Protein AF-A0A2M7CHY3-F1 (afdb_monomer_lite)

Organism: NCBI:txid1974509

Structure (mmCIF, N/CA/C/O backbone):
data_AF-A0A2M7CHY3-F1
#
_entry.id   AF-A0A2M7CHY3-F1
#
loop_
_atom_site.group_PDB
_atom_site.id
_atom_site.type_symbol
_atom_site.label_atom_id
_atom_site.label_alt_id
_atom_site.label_comp_id
_atom_site.label_asym_id
_atom_site.label_entity_id
_atom_site.label_seq_id
_atom_site.pdbx_PDB_ins_code
_atom_site.Cartn_x
_atom_site.Cartn_y
_atom_site.Cartn_z
_atom_site.occupancy
_atom_site.B_iso_or_equiv
_atom_site.auth_seq_id
_atom_site.auth_comp_id
_atom_site.auth_asym_id
_atom_site.auth_atom_id
_atom_site.pdbx_PDB_model_num
ATOM 1 N N . MET A 1 1 ? 6.659 -4.309 -19.072 1.00 87.12 1 MET A N 1
ATOM 2 C CA . MET A 1 1 ? 7.490 -4.327 -17.844 1.00 87.12 1 MET A CA 1
ATOM 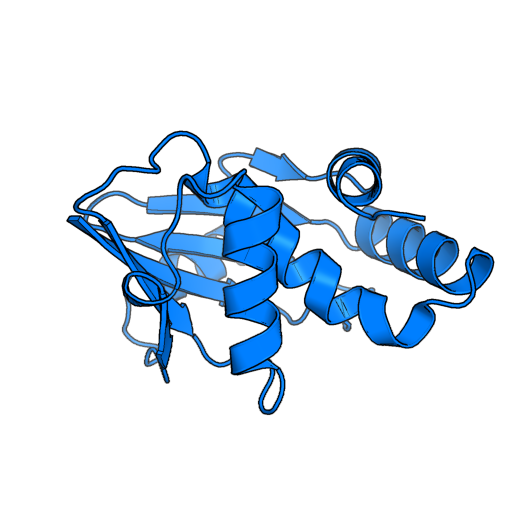3 C C . MET A 1 1 ? 6.763 -5.119 -16.776 1.00 87.12 1 MET A C 1
ATOM 5 O O . MET A 1 1 ? 5.662 -4.730 -16.424 1.00 87.12 1 MET A O 1
ATOM 9 N N . ARG A 1 2 ? 7.349 -6.198 -16.253 1.00 90.31 2 ARG A N 1
ATOM 10 C CA . ARG A 1 2 ? 6.744 -6.977 -15.163 1.00 90.31 2 ARG A CA 1
ATOM 11 C C . ARG A 1 2 ? 7.318 -6.539 -13.820 1.00 90.31 2 ARG A C 1
ATOM 13 O O . ARG A 1 2 ? 8.538 -6.474 -13.693 1.00 90.31 2 ARG A O 1
ATOM 20 N N . ILE A 1 3 ? 6.460 -6.263 -12.842 1.00 91.88 3 ILE A N 1
ATOM 21 C CA . ILE A 1 3 ? 6.867 -6.007 -11.458 1.00 91.88 3 ILE A CA 1
ATOM 22 C C . ILE A 1 3 ? 6.191 -6.994 -10.511 1.00 91.88 3 ILE A C 1
ATOM 24 O O . ILE A 1 3 ? 5.037 -7.369 -10.710 1.00 91.88 3 ILE A O 1
ATOM 28 N N . GLU A 1 4 ? 6.908 -7.383 -9.466 1.00 93.69 4 GLU A N 1
ATOM 29 C CA . GLU A 1 4 ? 6.385 -8.194 -8.366 1.00 93.69 4 GLU A CA 1
ATOM 30 C C . GLU A 1 4 ? 6.378 -7.350 -7.101 1.00 93.69 4 GLU A C 1
ATOM 32 O O . GLU A 1 4 ? 7.386 -6.710 -6.819 1.00 93.69 4 GLU A O 1
ATOM 37 N N . ILE A 1 5 ? 5.271 -7.336 -6.362 1.00 93.31 5 ILE A N 1
ATOM 38 C CA . ILE A 1 5 ? 5.067 -6.553 -5.144 1.00 93.31 5 ILE A CA 1
ATOM 39 C C . ILE A 1 5 ? 4.828 -7.497 -3.975 1.00 93.31 5 ILE A C 1
ATOM 41 O O . ILE A 1 5 ? 3.935 -8.339 -4.031 1.00 93.31 5 ILE A O 1
ATOM 45 N N . ASP A 1 6 ? 5.586 -7.302 -2.902 1.00 92.50 6 ASP A N 1
ATOM 46 C CA . ASP A 1 6 ? 5.469 -8.077 -1.670 1.00 92.50 6 ASP A CA 1
ATOM 47 C C . ASP A 1 6 ? 5.480 -7.151 -0.441 1.00 92.50 6 ASP A C 1
ATOM 49 O O . ASP A 1 6 ? 5.928 -5.997 -0.496 1.00 92.50 6 ASP A O 1
ATOM 53 N N . GLN A 1 7 ? 4.972 -7.659 0.676 1.00 92.19 7 GLN A N 1
ATOM 54 C CA . GLN A 1 7 ? 4.852 -6.981 1.953 1.00 92.19 7 GLN A CA 1
ATOM 55 C C . GLN A 1 7 ? 5.639 -7.733 3.034 1.00 92.19 7 GLN A C 1
ATOM 57 O O . GLN A 1 7 ? 5.694 -8.954 3.097 1.00 92.19 7 GLN A O 1
ATOM 62 N N . SER A 1 8 ? 6.224 -6.978 3.960 1.00 89.62 8 SER A N 1
ATOM 63 C CA . SER A 1 8 ? 6.768 -7.518 5.203 1.00 89.62 8 SER A CA 1
ATOM 64 C C . SER A 1 8 ? 6.072 -6.889 6.405 1.00 89.62 8 SER A C 1
ATOM 66 O O . SER A 1 8 ? 5.976 -5.664 6.502 1.00 89.62 8 SER A O 1
ATOM 68 N N . ASN A 1 9 ? 5.618 -7.746 7.328 1.00 91.12 9 ASN A N 1
ATOM 69 C CA . ASN A 1 9 ? 4.670 -7.472 8.415 1.00 91.12 9 ASN A CA 1
ATOM 70 C C . ASN A 1 9 ? 3.320 -6.911 7.947 1.00 91.12 9 ASN A C 1
ATOM 72 O O . ASN A 1 9 ? 3.233 -5.814 7.401 1.00 91.12 9 ASN A O 1
ATOM 76 N N . LYS A 1 10 ? 2.235 -7.591 8.319 1.00 94.94 10 LYS A N 1
ATOM 77 C CA . LYS A 1 10 ? 0.878 -7.135 8.007 1.00 94.94 10 LYS A CA 1
ATOM 78 C C . LYS A 1 10 ? 0.525 -5.782 8.634 1.00 94.94 10 LYS A C 1
ATOM 80 O O . LYS A 1 10 ? 1.016 -5.420 9.712 1.00 94.94 10 LYS A O 1
ATOM 85 N N . ILE A 1 11 ? -0.351 -5.034 7.970 1.00 96.00 11 ILE A N 1
ATOM 86 C CA . ILE A 1 11 ? -0.719 -3.667 8.364 1.00 96.00 11 ILE A CA 1
ATOM 87 C C . ILE A 1 11 ? -1.425 -3.659 9.724 1.00 96.00 11 ILE A C 1
ATOM 89 O O . ILE A 1 11 ? -1.074 -2.849 10.586 1.00 96.00 11 ILE A O 1
ATOM 93 N N . GLU A 1 12 ? -2.324 -4.609 9.982 1.00 95.56 12 GLU A N 1
ATOM 94 C CA . GLU A 1 12 ? -3.059 -4.754 11.243 1.00 95.56 12 GLU A CA 1
ATOM 95 C C . GLU A 1 12 ? -2.158 -4.987 12.463 1.00 95.56 12 GLU A C 1
ATOM 97 O O . GLU A 1 12 ? -2.561 -4.685 13.587 1.00 95.56 12 GLU A O 1
ATOM 102 N N . LYS A 1 13 ? -0.906 -5.430 12.266 1.00 95.44 13 LYS A N 1
ATOM 103 C CA . LYS A 1 13 ? 0.108 -5.488 13.330 1.00 95.44 13 LYS A CA 1
ATOM 104 C C . LYS A 1 13 ? 0.639 -4.084 13.624 1.00 95.44 13 LYS A C 1
ATOM 106 O O . LYS A 1 13 ? 1.781 -3.752 13.304 1.00 95.44 13 LYS A O 1
ATOM 111 N N . THR A 1 14 ? -0.192 -3.234 14.228 1.00 93.94 14 THR A N 1
ATOM 112 C CA . THR A 1 14 ? 0.092 -1.807 14.477 1.00 93.94 14 THR A CA 1
ATOM 113 C C . THR A 1 14 ? 1.244 -1.557 15.450 1.00 93.94 14 THR A C 1
ATOM 115 O O . THR A 1 14 ? 1.699 -0.422 15.557 1.00 93.94 14 THR A O 1
ATOM 118 N N . SER A 1 15 ? 1.759 -2.582 16.133 1.00 94.00 15 SER A N 1
ATOM 119 C CA . SER A 1 15 ? 2.964 -2.528 16.974 1.00 94.00 15 SER A CA 1
ATOM 120 C C . SER A 1 15 ? 4.278 -2.664 16.197 1.00 94.00 15 SER A C 1
ATOM 122 O O . SER A 1 15 ? 5.338 -2.368 16.740 1.00 94.00 15 SER A O 1
ATOM 124 N N . ARG A 1 16 ? 4.234 -3.085 14.927 1.00 91.88 16 ARG A N 1
ATOM 125 C CA . ARG A 1 16 ? 5.412 -3.253 14.063 1.00 91.88 16 ARG A CA 1
ATOM 126 C C . ARG A 1 16 ? 5.326 -2.325 12.861 1.00 91.88 16 ARG A C 1
ATOM 128 O O . ARG A 1 16 ? 4.229 -1.967 12.444 1.00 91.88 16 ARG A O 1
ATOM 135 N N . LEU A 1 17 ? 6.466 -1.940 12.295 1.00 93.00 17 LEU A N 1
ATOM 136 C CA . LEU A 1 17 ? 6.482 -1.294 10.981 1.00 93.00 17 LEU A CA 1
ATOM 137 C C . LEU A 1 17 ? 6.085 -2.301 9.895 1.00 93.00 17 LEU A C 1
ATOM 139 O O . LEU A 1 17 ? 6.299 -3.503 10.066 1.00 93.00 17 LEU A O 1
ATOM 143 N N . THR A 1 18 ? 5.536 -1.798 8.797 1.00 94.50 18 THR A N 1
ATOM 144 C CA . THR A 1 18 ? 5.245 -2.571 7.584 1.00 94.50 18 THR A CA 1
ATOM 145 C C . THR A 1 18 ? 6.084 -2.018 6.442 1.00 94.50 18 THR A C 1
ATOM 147 O O . THR A 1 18 ? 6.169 -0.800 6.291 1.00 94.50 18 THR A O 1
ATOM 150 N N . ALA A 1 19 ? 6.690 -2.899 5.651 1.00 92.19 19 ALA A N 1
ATOM 151 C CA . ALA A 1 19 ? 7.391 -2.544 4.422 1.00 92.19 19 ALA A CA 1
ATOM 152 C C . ALA A 1 19 ? 6.625 -3.101 3.219 1.00 92.19 19 ALA A C 1
ATOM 154 O O . ALA A 1 19 ? 6.142 -4.228 3.285 1.00 92.19 19 ALA A O 1
ATOM 155 N N . ILE A 1 20 ? 6.537 -2.336 2.134 1.00 92.69 20 ILE A N 1
ATOM 156 C CA . ILE A 1 20 ? 6.072 -2.820 0.828 1.00 92.69 20 ILE A CA 1
ATOM 157 C C . ILE A 1 20 ? 7.179 -2.542 -0.177 1.00 92.69 20 ILE A C 1
ATOM 159 O O . ILE A 1 20 ? 7.727 -1.439 -0.202 1.00 92.69 20 ILE A O 1
ATOM 163 N N . ALA A 1 21 ? 7.525 -3.530 -0.990 1.00 91.81 21 ALA A N 1
ATOM 164 C CA . ALA A 1 21 ? 8.562 -3.388 -1.999 1.00 91.81 21 ALA A CA 1
ATOM 165 C C . ALA A 1 21 ? 8.120 -3.988 -3.325 1.00 91.81 21 ALA A C 1
ATOM 167 O O . ALA A 1 21 ? 7.309 -4.912 -3.340 1.00 91.81 21 ALA A O 1
ATOM 168 N N . TYR A 1 22 ? 8.694 -3.485 -4.419 1.00 89.94 22 TYR A N 1
ATOM 169 C CA . TYR A 1 22 ? 8.649 -4.179 -5.697 1.00 89.94 22 TYR A CA 1
ATOM 170 C C . TYR A 1 22 ? 10.042 -4.563 -6.176 1.00 89.94 22 TYR A C 1
ATOM 172 O O . TYR A 1 22 ? 11.033 -3.929 -5.803 1.00 89.94 22 TYR A O 1
ATOM 180 N N . SER A 1 23 ? 10.096 -5.570 -7.046 1.00 82.94 23 SER A N 1
ATOM 181 C CA . SER A 1 23 ? 11.276 -5.889 -7.846 1.00 82.94 23 SER A CA 1
ATOM 182 C C . SER A 1 23 ? 10.902 -6.105 -9.311 1.00 82.94 23 SER A C 1
ATOM 184 O O . SER A 1 23 ? 9.901 -6.753 -9.620 1.00 82.94 23 SER A O 1
ATOM 186 N N . ASN A 1 24 ? 11.708 -5.551 -10.213 1.00 73.50 24 ASN A N 1
ATOM 187 C CA . ASN A 1 24 ? 11.623 -5.752 -11.666 1.00 73.50 24 ASN A CA 1
ATOM 188 C C . ASN A 1 24 ? 13.017 -5.864 -12.316 1.00 73.50 24 ASN A C 1
ATOM 190 O O . ASN A 1 24 ? 13.189 -5.546 -13.489 1.00 73.50 24 ASN A O 1
ATOM 194 N N . GLY A 1 25 ? 14.025 -6.244 -11.524 1.00 63.81 25 GLY A N 1
ATOM 195 C CA . GLY A 1 25 ? 15.446 -6.055 -11.839 1.00 63.81 25 GLY A CA 1
ATOM 196 C C . GLY A 1 25 ? 16.066 -4.889 -11.059 1.00 63.81 25 GLY A C 1
ATOM 197 O O . GLY A 1 25 ? 17.225 -4.994 -10.658 1.00 63.81 25 GLY A O 1
ATOM 198 N N . VAL A 1 26 ? 15.265 -3.861 -10.746 1.00 62.59 26 VAL A N 1
ATOM 199 C CA . VAL A 1 26 ? 15.536 -2.781 -9.779 1.00 62.59 26 VAL A CA 1
ATOM 200 C C . VAL A 1 26 ? 14.599 -2.944 -8.575 1.00 62.59 26 VAL A C 1
ATOM 202 O O . VAL A 1 26 ? 13.489 -3.458 -8.725 1.00 62.59 26 VAL A O 1
ATOM 205 N N . ASP A 1 27 ? 15.032 -2.510 -7.386 1.00 81.19 27 ASP A N 1
ATOM 206 C CA . ASP A 1 27 ? 14.302 -2.735 -6.135 1.00 81.19 27 ASP A CA 1
ATOM 207 C C . ASP A 1 27 ? 13.982 -1.417 -5.405 1.00 81.19 27 ASP A C 1
ATOM 209 O O . ASP A 1 27 ? 14.885 -0.791 -4.841 1.00 81.19 27 ASP A O 1
ATOM 213 N N . LYS A 1 28 ? 12.697 -1.044 -5.326 1.00 87.50 28 LYS A N 1
ATOM 214 C CA . LYS A 1 28 ? 12.202 0.098 -4.528 1.00 87.50 28 LYS A CA 1
ATOM 215 C C . LYS A 1 28 ? 11.327 -0.403 -3.384 1.00 87.50 28 LYS A C 1
ATOM 217 O O . LYS A 1 28 ? 10.624 -1.404 -3.509 1.00 87.50 28 LYS A O 1
ATOM 222 N N . SER A 1 29 ? 11.364 0.301 -2.264 1.00 92.06 29 SER A N 1
ATOM 223 C CA . SER A 1 29 ? 10.640 -0.033 -1.046 1.00 92.06 29 SER A CA 1
ATOM 224 C C . SER A 1 29 ? 10.119 1.206 -0.336 1.00 92.06 29 SER A C 1
ATOM 226 O O . SER A 1 29 ? 10.775 2.248 -0.294 1.00 92.06 29 SER A O 1
ATOM 228 N N . ILE A 1 30 ? 8.949 1.066 0.272 1.00 92.94 30 ILE A N 1
ATOM 229 C CA . ILE A 1 30 ? 8.382 2.055 1.176 1.00 92.94 30 ILE A CA 1
ATOM 230 C C . ILE A 1 30 ? 8.082 1.424 2.529 1.00 92.94 30 ILE A C 1
ATOM 232 O O . ILE A 1 30 ? 7.793 0.228 2.613 1.00 92.94 30 ILE A O 1
ATOM 236 N N . ILE A 1 31 ? 8.122 2.227 3.589 1.00 94.62 31 ILE A N 1
ATOM 237 C CA . ILE A 1 31 ? 7.756 1.783 4.938 1.00 94.62 31 ILE A CA 1
ATOM 238 C C . ILE A 1 31 ? 6.678 2.670 5.544 1.00 94.62 31 ILE A C 1
ATOM 240 O O . ILE A 1 31 ? 6.654 3.882 5.337 1.00 94.62 31 ILE A O 1
ATOM 244 N N . ILE A 1 32 ? 5.829 2.061 6.365 1.00 95.12 32 ILE A N 1
ATOM 245 C CA . ILE A 1 32 ? 4.937 2.758 7.286 1.00 95.12 32 ILE A CA 1
ATOM 246 C C . ILE A 1 32 ? 5.238 2.307 8.716 1.00 95.12 32 ILE A C 1
ATOM 248 O O . ILE A 1 32 ? 5.310 1.113 9.024 1.00 95.12 32 ILE A O 1
ATOM 252 N N . THR A 1 33 ? 5.452 3.269 9.610 1.00 95.62 33 THR A N 1
ATOM 253 C CA . THR A 1 33 ? 5.856 2.974 10.990 1.00 95.62 33 THR A CA 1
ATOM 254 C C . THR A 1 33 ? 4.666 2.548 11.851 1.00 95.62 33 THR A C 1
ATOM 256 O O . THR A 1 33 ? 3.508 2.823 11.537 1.00 95.62 33 THR A O 1
ATOM 259 N N . SER A 1 34 ? 4.946 1.923 13.000 1.00 95.00 34 SER A N 1
ATOM 260 C CA . SER A 1 34 ? 3.921 1.634 14.016 1.00 95.00 34 SER A CA 1
ATOM 261 C C . SER A 1 34 ? 3.139 2.892 14.427 1.00 95.00 34 SER A C 1
ATOM 263 O O . SER A 1 34 ? 1.916 2.832 14.572 1.00 95.00 34 SER A O 1
ATOM 265 N N . LYS A 1 35 ? 3.826 4.036 14.568 1.00 96.25 35 LYS A N 1
ATOM 266 C CA . LYS A 1 35 ? 3.213 5.312 14.963 1.00 96.25 35 LYS A CA 1
ATOM 267 C C . LYS A 1 35 ? 2.163 5.746 13.940 1.00 96.25 35 LYS A C 1
ATOM 269 O O . LYS A 1 35 ? 1.014 5.979 14.307 1.00 96.25 35 LYS A O 1
ATOM 274 N N . GLU A 1 36 ? 2.535 5.761 12.664 1.00 97.38 36 GLU A N 1
ATOM 275 C CA . GLU A 1 36 ? 1.647 6.172 11.572 1.00 97.38 36 GLU A CA 1
ATOM 276 C C . GLU A 1 36 ? 0.463 5.209 11.403 1.00 97.38 36 GLU A C 1
ATOM 278 O O . GLU A 1 36 ? -0.675 5.647 11.236 1.00 97.38 36 GLU A O 1
ATOM 283 N N . LYS A 1 37 ? 0.680 3.896 11.561 1.00 97.00 37 LYS A N 1
ATOM 284 C CA . LYS A 1 37 ? -0.414 2.910 11.524 1.00 97.00 37 LYS A CA 1
ATOM 285 C C . LYS A 1 37 ? -1.433 3.107 12.647 1.00 97.00 37 LYS A C 1
ATOM 287 O O . LYS A 1 37 ? -2.630 2.965 12.407 1.00 97.00 37 LYS A O 1
ATOM 292 N N . LYS A 1 38 ? -0.991 3.455 13.860 1.00 97.00 38 LYS A N 1
ATOM 293 C CA . LYS A 1 38 ? -1.897 3.762 14.982 1.00 97.00 38 LYS A CA 1
ATOM 294 C C . LYS A 1 38 ? -2.705 5.036 14.725 1.00 97.00 38 LYS A C 1
ATOM 296 O O . LYS A 1 38 ? -3.901 5.057 15.010 1.00 97.00 38 LYS A O 1
ATOM 301 N N . LEU A 1 39 ? -2.079 6.068 14.151 1.00 96.62 39 LEU A N 1
ATOM 302 C CA . LEU A 1 39 ? -2.768 7.302 13.759 1.00 96.62 39 LEU A CA 1
ATOM 303 C C . LEU A 1 39 ? -3.846 7.033 12.704 1.00 96.62 39 LEU A C 1
ATOM 305 O O . LEU A 1 39 ? -4.986 7.464 12.876 1.00 96.62 39 LEU A O 1
ATOM 309 N N . LEU A 1 40 ? -3.524 6.251 11.671 1.00 96.25 40 LEU A N 1
ATOM 310 C CA . LEU A 1 40 ? -4.499 5.831 10.664 1.00 96.25 40 LEU A CA 1
ATOM 311 C C . LEU A 1 40 ? -5.639 5.029 11.276 1.00 96.25 40 LEU A C 1
ATOM 313 O O . LEU A 1 40 ? -6.799 5.343 11.037 1.00 96.25 40 LEU A O 1
ATOM 317 N N . GLN A 1 41 ? -5.337 4.031 12.106 1.00 96.31 41 GLN A N 1
ATOM 318 C CA . GLN A 1 41 ? -6.373 3.230 12.750 1.00 96.31 41 GLN A CA 1
ATOM 319 C C . GLN A 1 41 ? -7.316 4.101 13.596 1.00 96.31 41 GLN A C 1
ATOM 321 O O . GLN A 1 41 ? -8.529 3.897 13.554 1.00 96.31 41 GLN A O 1
ATOM 326 N N . LYS A 1 42 ? -6.785 5.093 14.326 1.00 96.31 42 LYS A N 1
ATOM 327 C CA . LYS A 1 42 ? -7.597 6.069 15.068 1.00 96.31 42 LYS A CA 1
ATOM 328 C C . LYS A 1 42 ? -8.480 6.893 14.127 1.00 96.31 42 LYS A C 1
ATOM 330 O O . LYS A 1 42 ? -9.667 7.032 14.402 1.00 96.31 42 LYS A O 1
ATOM 335 N N . HIS A 1 43 ? -7.934 7.384 13.015 1.00 95.38 43 HIS A N 1
ATOM 336 C CA . HIS A 1 43 ? -8.697 8.132 12.014 1.00 95.38 43 HIS A CA 1
ATOM 337 C C . HIS A 1 43 ? -9.836 7.292 11.416 1.00 95.38 43 HIS A C 1
ATOM 339 O O . HIS A 1 43 ? -10.988 7.711 11.448 1.00 95.38 43 HIS A O 1
ATOM 345 N N . PHE A 1 44 ? -9.550 6.066 10.966 1.00 95.31 44 PHE A N 1
ATOM 346 C CA . PHE A 1 44 ? -10.557 5.148 10.426 1.00 95.31 44 PHE A CA 1
ATOM 347 C C . PHE A 1 44 ? -11.665 4.811 11.431 1.00 95.31 44 PHE A C 1
ATOM 349 O O . PHE A 1 44 ? -12.818 4.657 11.034 1.00 95.31 44 PHE A O 1
ATOM 356 N N . ARG A 1 45 ? -11.336 4.705 12.726 1.00 94.94 45 ARG A N 1
ATOM 357 C CA . ARG A 1 45 ? -12.335 4.540 13.795 1.00 94.94 45 ARG A CA 1
ATOM 358 C C . ARG A 1 45 ? -13.212 5.779 13.945 1.00 94.94 45 ARG A C 1
ATOM 360 O O . ARG A 1 45 ? -14.423 5.628 14.031 1.00 94.94 45 ARG A O 1
ATOM 367 N N . ALA A 1 46 ? -12.618 6.972 13.938 1.00 95.06 46 ALA A N 1
ATOM 368 C CA . ALA A 1 46 ? -13.349 8.229 14.092 1.00 95.06 46 ALA A CA 1
ATOM 369 C C . ALA A 1 46 ? -14.374 8.463 12.969 1.00 95.06 46 ALA A C 1
ATOM 371 O O . ALA A 1 46 ? -15.442 9.000 13.226 1.00 95.06 46 ALA A O 1
ATOM 372 N N . ILE A 1 47 ? -14.079 8.008 11.747 1.00 93.94 47 ILE A N 1
ATOM 373 C CA . ILE A 1 47 ? -14.992 8.120 10.595 1.00 93.94 47 ILE A CA 1
ATOM 374 C C . ILE A 1 47 ? -15.898 6.889 10.400 1.00 93.94 47 ILE A C 1
ATOM 376 O O . ILE A 1 47 ? -16.511 6.743 9.347 1.00 93.94 47 ILE A O 1
ATOM 380 N N . GLY A 1 48 ? -15.926 5.942 11.347 1.00 94.19 48 GLY A N 1
ATOM 381 C CA . GLY A 1 48 ? -16.765 4.737 11.262 1.00 94.19 48 GLY A CA 1
ATOM 382 C C . GLY A 1 48 ? -16.342 3.696 10.210 1.00 94.19 48 GLY A C 1
ATOM 383 O O . GLY A 1 48 ? -17.054 2.721 9.993 1.00 94.19 48 GLY A O 1
ATOM 384 N N . LYS A 1 49 ? -15.170 3.842 9.573 1.00 92.62 49 LYS A N 1
ATOM 385 C CA . LYS A 1 49 ? -14.660 2.952 8.504 1.00 92.62 49 LYS A CA 1
ATOM 386 C C . LYS A 1 49 ? -13.546 2.011 8.993 1.00 92.62 49 LYS A C 1
ATOM 388 O O . LYS A 1 49 ? -12.634 1.664 8.243 1.00 92.62 49 LYS A O 1
ATOM 393 N N . ASN A 1 50 ? -13.599 1.568 10.251 1.00 92.69 50 ASN A N 1
ATOM 394 C CA . ASN A 1 50 ? -12.577 0.721 10.891 1.00 92.69 50 ASN A CA 1
ATOM 395 C C . ASN A 1 50 ? -12.211 -0.545 10.086 1.00 92.69 50 ASN A C 1
ATOM 397 O O . ASN A 1 50 ? -11.030 -0.880 9.995 1.00 92.69 50 ASN A O 1
ATOM 401 N N . LYS A 1 51 ? -13.195 -1.216 9.472 1.00 91.25 51 LYS A N 1
ATOM 402 C CA . LYS A 1 51 ? -12.993 -2.429 8.657 1.00 91.25 51 LYS A CA 1
ATOM 403 C C . LYS A 1 51 ? -12.166 -2.174 7.392 1.00 91.25 51 LYS A C 1
ATOM 405 O O . LYS A 1 51 ? -11.503 -3.082 6.905 1.00 91.25 51 LYS A O 1
ATOM 410 N N . LEU A 1 52 ? -12.163 -0.940 6.882 1.00 92.81 52 LEU A N 1
ATOM 411 C CA . LEU A 1 52 ? -11.453 -0.574 5.654 1.00 92.81 52 LEU A CA 1
ATOM 412 C C . LEU A 1 52 ? -10.001 -0.147 5.890 1.00 92.81 52 LEU A C 1
ATOM 414 O O . LEU A 1 52 ? -9.246 -0.045 4.924 1.00 92.81 52 LEU A O 1
ATOM 418 N N . PHE A 1 53 ? -9.595 0.065 7.148 1.00 95.12 53 PHE A N 1
ATOM 419 C CA . PHE A 1 53 ? -8.251 0.526 7.508 1.00 95.12 53 PHE A CA 1
ATOM 420 C C . PHE A 1 53 ? -7.152 -0.267 6.797 1.00 95.12 53 PHE A C 1
ATOM 422 O O . PHE A 1 53 ? -6.298 0.322 6.138 1.00 95.12 53 PHE A O 1
ATOM 429 N N . VAL A 1 54 ? -7.184 -1.595 6.911 1.00 96.31 54 VAL A N 1
ATOM 430 C CA . VAL A 1 54 ? -6.121 -2.475 6.409 1.00 96.31 54 VAL A CA 1
ATOM 431 C C . VAL A 1 54 ? -6.040 -2.416 4.885 1.00 96.31 54 VAL A C 1
ATOM 433 O O . VAL A 1 54 ? -4.985 -2.113 4.334 1.00 96.31 54 VAL A O 1
ATOM 436 N N . ILE A 1 55 ? -7.165 -2.642 4.207 1.00 95.94 55 ILE A N 1
ATOM 437 C CA . ILE A 1 55 ? -7.201 -2.816 2.751 1.00 95.94 55 ILE A CA 1
ATOM 438 C C . ILE A 1 55 ? -6.989 -1.495 2.009 1.00 95.94 55 ILE A C 1
ATOM 440 O O . ILE A 1 55 ? -6.274 -1.464 1.004 1.00 95.94 55 ILE A O 1
ATOM 444 N N . LEU A 1 56 ? -7.544 -0.387 2.512 1.00 95.50 56 LEU A N 1
ATOM 445 C CA . LEU A 1 56 ? -7.282 0.930 1.929 1.00 95.50 56 LEU A CA 1
ATOM 446 C C . LEU A 1 56 ? -5.839 1.367 2.169 1.00 95.50 56 LEU A C 1
ATOM 448 O O . LEU A 1 56 ? -5.213 1.877 1.246 1.00 95.50 56 LEU A O 1
ATOM 452 N N . THR A 1 57 ? -5.283 1.117 3.358 1.00 96.62 57 THR A N 1
ATOM 453 C CA . THR A 1 57 ? -3.864 1.398 3.622 1.00 96.62 57 THR A CA 1
ATOM 454 C C . THR A 1 57 ? -2.970 0.588 2.687 1.00 96.62 57 THR A C 1
ATOM 456 O O . THR A 1 57 ? -2.075 1.157 2.070 1.00 96.62 57 THR A O 1
ATOM 459 N N . PHE A 1 58 ? -3.241 -0.710 2.520 1.00 97.06 58 PHE A N 1
ATOM 460 C CA . PHE A 1 58 ? -2.481 -1.582 1.623 1.00 97.06 58 PHE A CA 1
ATOM 461 C C . PHE A 1 58 ? -2.500 -1.078 0.179 1.00 97.06 58 PHE A C 1
ATOM 463 O O . PHE A 1 58 ? -1.448 -0.853 -0.415 1.00 97.06 58 PHE A O 1
ATOM 470 N N . SER A 1 59 ? -3.697 -0.828 -0.356 1.00 96.69 59 SER A N 1
ATOM 471 C CA . SER A 1 59 ? -3.879 -0.377 -1.739 1.00 96.69 59 SER A CA 1
ATOM 472 C C . SER A 1 59 ? -3.189 0.970 -1.986 1.00 96.69 59 SER A C 1
ATOM 474 O O . SER A 1 59 ? -2.499 1.145 -2.989 1.00 96.69 59 SER A O 1
ATOM 476 N N . THR A 1 60 ? -3.315 1.914 -1.047 1.00 96.44 60 THR A N 1
ATOM 477 C CA . THR A 1 60 ? -2.672 3.229 -1.158 1.00 96.44 60 THR A CA 1
ATOM 478 C C . THR A 1 60 ? -1.151 3.131 -1.081 1.00 96.44 60 THR A C 1
ATOM 480 O O . THR A 1 60 ? -0.465 3.801 -1.848 1.00 96.44 60 THR A O 1
ATOM 483 N N . LEU A 1 61 ? -0.602 2.282 -0.209 1.00 96.38 61 LEU A N 1
ATOM 484 C CA . LEU A 1 61 ? 0.843 2.058 -0.140 1.00 96.38 61 LEU A CA 1
ATOM 485 C C . LEU A 1 61 ? 1.380 1.483 -1.459 1.00 96.38 61 LEU A C 1
ATOM 487 O O . LEU A 1 61 ? 2.367 1.995 -1.982 1.00 96.38 61 LEU A O 1
ATOM 491 N N . ILE A 1 62 ? 0.704 0.490 -2.044 1.00 96.38 62 ILE A N 1
ATOM 492 C CA . ILE A 1 62 ? 1.080 -0.049 -3.360 1.00 96.38 62 ILE A CA 1
ATOM 493 C C . ILE A 1 62 ? 1.116 1.059 -4.411 1.00 96.38 62 ILE A C 1
ATOM 495 O O . ILE A 1 62 ? 2.114 1.200 -5.115 1.00 96.38 62 ILE A O 1
ATOM 499 N N . TYR A 1 63 ? 0.072 1.884 -4.491 1.00 96.19 63 TYR A N 1
ATOM 500 C CA . TYR A 1 63 ? 0.048 2.995 -5.437 1.00 96.19 63 TYR A CA 1
ATOM 501 C C . TYR A 1 63 ? 1.188 3.989 -5.198 1.00 96.19 63 TYR A C 1
ATOM 503 O O . TYR A 1 63 ? 1.905 4.331 -6.133 1.00 96.19 63 TYR A O 1
ATOM 511 N N . LEU A 1 64 ? 1.417 4.416 -3.953 1.00 94.88 64 LEU A N 1
ATOM 512 C CA . LEU A 1 64 ? 2.504 5.341 -3.614 1.00 94.88 64 LEU A CA 1
ATOM 513 C C . LEU A 1 64 ? 3.890 4.793 -3.969 1.00 94.88 64 LEU A C 1
ATOM 515 O O . LEU A 1 64 ? 4.791 5.574 -4.275 1.00 94.88 64 LEU A O 1
ATOM 519 N N . LEU A 1 65 ? 4.059 3.473 -3.921 1.00 94.62 65 LEU A N 1
ATOM 520 C CA . LEU A 1 65 ? 5.289 2.801 -4.306 1.00 94.62 65 LEU A CA 1
ATOM 521 C C . LEU A 1 65 ? 5.522 2.879 -5.829 1.00 94.62 65 LEU A C 1
ATOM 523 O O . LEU A 1 65 ? 6.652 3.142 -6.251 1.00 94.62 65 LEU A O 1
ATOM 527 N N . ILE A 1 66 ? 4.473 2.684 -6.637 1.00 94.00 66 ILE A N 1
ATOM 528 C CA . ILE A 1 66 ? 4.583 2.529 -8.100 1.00 94.00 66 ILE A CA 1
ATOM 529 C C . ILE A 1 66 ? 4.195 3.768 -8.914 1.00 94.00 66 ILE A C 1
ATOM 531 O O . ILE A 1 66 ? 4.462 3.793 -10.109 1.00 94.00 66 ILE A O 1
ATOM 535 N N . LYS A 1 67 ? 3.575 4.790 -8.314 1.00 93.50 67 LYS A N 1
ATOM 536 C CA . LYS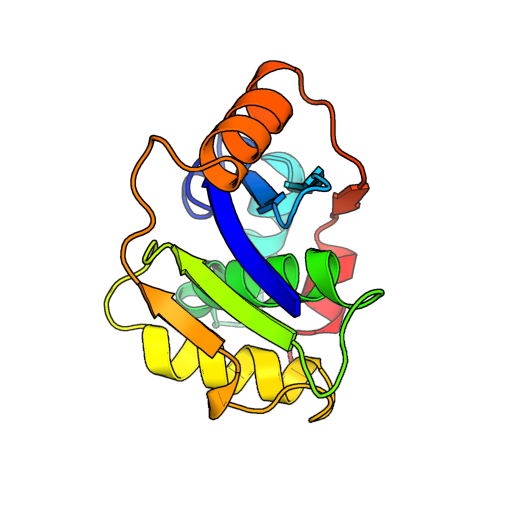 A 1 67 ? 2.957 5.925 -9.032 1.00 93.50 67 LYS A CA 1
ATOM 537 C C . LYS A 1 67 ? 3.872 6.636 -10.037 1.00 93.50 67 LYS A C 1
ATOM 539 O O . LYS A 1 67 ? 3.378 7.140 -11.038 1.00 93.50 67 LYS A O 1
ATOM 544 N N . ASP A 1 68 ? 5.181 6.646 -9.783 1.00 91.06 68 ASP A N 1
ATOM 545 C CA . ASP A 1 68 ? 6.179 7.337 -10.610 1.00 91.06 68 ASP A CA 1
ATOM 546 C C . ASP A 1 68 ? 6.658 6.483 -11.803 1.00 91.06 68 ASP A C 1
ATOM 548 O O . ASP A 1 68 ? 7.389 6.974 -12.655 1.00 91.06 68 ASP A O 1
ATOM 552 N N . ILE A 1 69 ? 6.266 5.203 -11.866 1.00 90.81 69 ILE A N 1
ATOM 553 C CA . ILE A 1 69 ? 6.689 4.244 -12.903 1.00 90.81 69 ILE A CA 1
ATOM 554 C C . ILE A 1 69 ? 5.517 3.637 -13.694 1.00 90.81 69 ILE A C 1
ATOM 556 O O . ILE A 1 69 ? 5.741 2.791 -14.566 1.00 90.81 69 ILE A O 1
ATOM 560 N N . ILE A 1 70 ? 4.274 4.039 -13.393 1.00 91.88 70 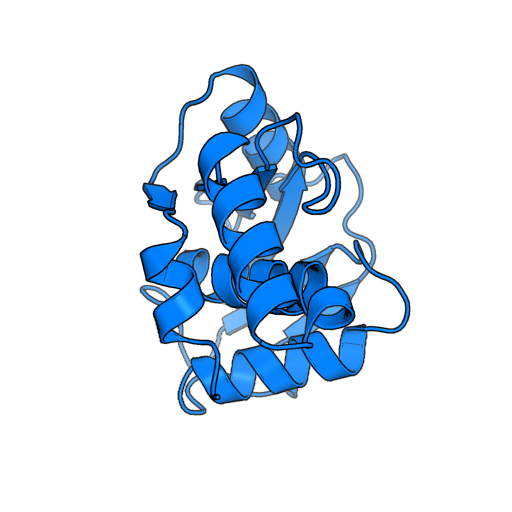ILE A N 1
ATOM 561 C CA . ILE A 1 70 ? 3.068 3.537 -14.068 1.00 91.88 70 ILE A CA 1
ATOM 562 C C . ILE A 1 70 ? 3.151 3.831 -15.569 1.00 91.88 70 ILE A C 1
ATOM 564 O O . ILE A 1 70 ? 3.366 4.970 -15.981 1.00 91.88 70 ILE A O 1
ATOM 568 N N . ASN A 1 71 ? 2.931 2.802 -16.387 1.00 90.25 71 ASN A N 1
ATOM 569 C CA . ASN A 1 71 ? 2.856 2.914 -17.841 1.00 90.25 71 ASN A CA 1
ATOM 570 C C . ASN A 1 71 ? 1.920 1.848 -18.438 1.00 90.25 71 ASN A C 1
ATOM 572 O O . ASN A 1 71 ? 1.586 0.861 -17.784 1.00 90.25 71 ASN A O 1
ATOM 576 N N . LYS A 1 72 ? 1.518 2.035 -19.702 1.00 87.38 72 LYS A N 1
ATOM 577 C CA . LYS A 1 72 ? 0.533 1.180 -20.395 1.00 87.38 72 LYS A CA 1
ATOM 578 C C . LYS A 1 72 ? 0.984 -0.270 -20.617 1.00 87.38 72 LYS A C 1
ATOM 580 O O . LYS A 1 72 ? 0.142 -1.143 -20.758 1.00 87.38 72 LYS A O 1
ATOM 585 N N . ASN A 1 73 ? 2.287 -0.542 -20.610 1.00 88.75 73 ASN A N 1
ATOM 586 C CA . ASN A 1 73 ? 2.839 -1.875 -20.881 1.00 88.75 73 ASN A CA 1
ATOM 587 C C . ASN A 1 73 ? 3.288 -2.581 -19.589 1.00 88.75 73 ASN A C 1
ATOM 589 O O . ASN A 1 73 ? 4.124 -3.491 -19.622 1.00 88.75 73 ASN A O 1
ATOM 593 N N . MET A 1 74 ? 2.838 -2.094 -18.432 1.00 91.38 74 MET A N 1
ATOM 594 C CA . MET A 1 74 ? 3.221 -2.600 -17.123 1.00 91.38 74 MET A CA 1
ATOM 595 C C . MET A 1 74 ? 2.288 -3.725 -16.677 1.00 91.38 74 MET A C 1
ATOM 597 O O . MET A 1 74 ? 1.077 -3.587 -16.760 1.00 91.38 74 MET A O 1
ATOM 601 N N . GLU A 1 75 ? 2.866 -4.798 -16.147 1.00 94.69 75 GLU A N 1
ATOM 602 C CA . GLU A 1 75 ? 2.159 -5.915 -15.527 1.00 94.69 75 GLU A CA 1
ATOM 603 C C . GLU A 1 75 ? 2.563 -5.988 -14.054 1.00 94.69 75 GLU A C 1
ATOM 605 O O . GLU A 1 75 ? 3.754 -6.076 -13.730 1.00 94.69 75 GLU A O 1
ATOM 610 N N . ILE A 1 76 ? 1.582 -5.926 -13.160 1.00 95.56 76 ILE A N 1
ATOM 611 C CA . ILE A 1 76 ? 1.768 -5.816 -11.714 1.00 95.56 76 ILE A CA 1
ATOM 612 C C . ILE A 1 76 ? 1.297 -7.107 -11.064 1.00 95.56 76 ILE A C 1
ATOM 614 O O . ILE A 1 76 ? 0.107 -7.402 -11.053 1.00 95.56 76 ILE A O 1
ATOM 618 N N . TYR A 1 77 ? 2.220 -7.842 -10.459 1.00 95.31 77 TYR A N 1
ATOM 619 C CA . TYR A 1 77 ? 1.922 -9.039 -9.684 1.00 95.31 77 TYR A CA 1
ATOM 620 C C . TYR A 1 77 ? 2.048 -8.698 -8.203 1.00 95.31 77 TYR A C 1
ATOM 622 O O . TYR A 1 77 ? 3.109 -8.277 -7.760 1.00 95.31 77 TYR A O 1
ATOM 630 N N . ILE A 1 78 ? 0.974 -8.851 -7.438 1.00 95.19 78 ILE A N 1
ATOM 631 C CA . ILE A 1 78 ? 0.904 -8.531 -6.008 1.00 95.19 78 ILE A CA 1
ATOM 632 C C . ILE A 1 78 ? 0.739 -9.837 -5.236 1.00 95.19 78 ILE A C 1
ATOM 634 O O . ILE A 1 78 ? -0.134 -10.638 -5.586 1.00 95.19 78 ILE A O 1
ATOM 638 N N . ASP A 1 79 ? 1.539 -10.038 -4.185 1.00 92.56 79 ASP A N 1
ATOM 639 C CA . ASP A 1 79 ? 1.366 -11.193 -3.305 1.00 92.56 79 ASP A CA 1
ATOM 640 C C . ASP A 1 79 ? 0.002 -11.163 -2.597 1.00 92.56 79 ASP A C 1
ATOM 642 O O . ASP A 1 79 ? -0.467 -10.116 -2.130 1.00 92.56 79 ASP A O 1
ATOM 646 N N . ARG A 1 80 ? -0.663 -12.319 -2.518 1.00 93.50 80 ARG A N 1
ATOM 647 C CA . ARG A 1 80 ? -1.994 -12.445 -1.912 1.00 93.50 80 ARG A CA 1
ATOM 648 C C . ARG A 1 80 ? -1.901 -12.432 -0.385 1.00 93.50 80 ARG A C 1
ATOM 650 O O . ARG A 1 80 ? -1.996 -13.460 0.279 1.00 93.50 80 ARG A O 1
ATOM 657 N N . GLU A 1 81 ? -1.826 -11.229 0.166 1.00 91.94 81 GLU A N 1
ATOM 658 C CA . GLU A 1 81 ? -1.723 -10.990 1.612 1.00 91.94 81 GLU A CA 1
ATOM 659 C C . GLU A 1 81 ? -3.068 -10.977 2.360 1.00 91.94 81 GLU A C 1
ATOM 661 O O . GLU A 1 81 ? -3.146 -11.335 3.546 1.00 91.94 81 GLU A O 1
ATOM 666 N N . TYR A 1 82 ? -4.139 -10.579 1.663 1.00 93.75 82 TYR A N 1
ATOM 667 C CA . TYR A 1 82 ? -5.483 -10.389 2.221 1.00 93.75 82 TYR A CA 1
ATOM 668 C C . TYR A 1 82 ? -6.546 -11.118 1.374 1.00 93.75 82 TYR A C 1
ATOM 670 O O . TYR A 1 82 ? -7.220 -10.486 0.555 1.00 93.75 82 TYR A O 1
ATOM 678 N N . PRO A 1 83 ? -6.709 -12.445 1.551 1.00 93.62 83 PRO A N 1
ATOM 679 C CA . PRO A 1 83 ? -7.690 -13.234 0.808 1.00 93.62 83 PRO A CA 1
ATOM 680 C C . PRO A 1 83 ? -9.112 -12.668 0.919 1.00 93.62 83 PRO A C 1
ATOM 682 O O . PRO A 1 83 ? -9.527 -12.215 1.985 1.00 93.62 83 PRO A O 1
ATOM 685 N N . GLY A 1 84 ? -9.858 -12.702 -0.188 1.00 95.06 84 GLY A N 1
ATOM 686 C CA . GLY A 1 84 ? -11.227 -12.174 -0.273 1.00 95.06 84 GLY A CA 1
ATOM 687 C C . GLY A 1 84 ? -11.317 -10.692 -0.657 1.00 95.06 84 GLY A C 1
ATOM 688 O O . GLY A 1 84 ? -12.402 -10.217 -0.980 1.00 95.06 84 GLY A O 1
ATOM 689 N N . TYR A 1 85 ? -10.190 -9.972 -0.700 1.00 95.94 85 TYR A N 1
ATOM 690 C CA . TYR A 1 85 ? -10.145 -8.557 -1.087 1.00 95.94 85 TYR A CA 1
ATOM 691 C C . TYR A 1 85 ? -9.532 -8.309 -2.466 1.00 95.94 85 TYR A C 1
ATOM 693 O O . TYR A 1 85 ? -9.403 -7.156 -2.868 1.00 95.94 85 TYR A O 1
ATOM 701 N N . ASP A 1 86 ? -9.203 -9.358 -3.223 1.00 95.81 86 ASP A N 1
ATOM 702 C CA . ASP A 1 86 ? -8.501 -9.253 -4.505 1.00 95.81 86 ASP A CA 1
ATOM 703 C C . ASP A 1 86 ? -9.203 -8.275 -5.467 1.00 95.81 86 ASP A C 1
ATOM 705 O O . ASP A 1 86 ? -8.602 -7.324 -5.967 1.00 95.81 86 ASP A O 1
ATOM 709 N N . SER A 1 87 ? -10.513 -8.456 -5.668 1.00 96.19 87 SER A N 1
ATOM 710 C CA . SER A 1 87 ? -11.328 -7.589 -6.530 1.00 96.19 87 SER A CA 1
ATOM 711 C C . SER A 1 87 ? -11.336 -6.130 -6.063 1.00 96.19 87 SER A C 1
ATOM 713 O O . SER A 1 87 ? -11.249 -5.218 -6.891 1.00 96.19 87 SER A O 1
ATOM 715 N N . PHE A 1 88 ? -11.407 -5.919 -4.746 1.00 95.75 88 PHE A N 1
ATOM 716 C CA . PHE A 1 88 ? -11.421 -4.596 -4.130 1.00 95.75 88 PHE A CA 1
ATOM 717 C C . PHE A 1 88 ? -10.073 -3.897 -4.302 1.00 95.75 88 PHE A C 1
ATOM 719 O O . PHE A 1 88 ? -10.036 -2.741 -4.704 1.00 95.75 88 PHE A O 1
ATOM 726 N N . ILE A 1 89 ? -8.964 -4.596 -4.047 1.00 96.94 89 ILE A N 1
ATOM 727 C CA . ILE A 1 89 ? -7.607 -4.054 -4.190 1.00 96.94 89 ILE A CA 1
ATOM 728 C C . ILE A 1 89 ? -7.367 -3.624 -5.638 1.00 96.94 89 ILE A C 1
ATOM 730 O O . ILE A 1 89 ? -6.932 -2.497 -5.873 1.00 96.94 89 ILE A O 1
ATOM 734 N N . LYS A 1 90 ? -7.713 -4.475 -6.617 1.00 97.31 90 LYS A N 1
ATOM 735 C CA . LYS A 1 90 ? -7.587 -4.126 -8.042 1.00 97.31 90 LYS A CA 1
ATOM 736 C C . LYS A 1 90 ? -8.409 -2.888 -8.393 1.00 97.31 90 LYS A C 1
ATOM 738 O O . LYS A 1 90 ? -7.871 -1.943 -8.961 1.00 97.31 90 LYS A O 1
ATOM 743 N N . GLN A 1 91 ? -9.692 -2.882 -8.024 1.00 96.44 91 GLN A N 1
ATOM 744 C CA . GLN A 1 91 ? -10.588 -1.753 -8.283 1.00 96.44 91 GLN A CA 1
ATOM 745 C C . GLN A 1 91 ? -10.038 -0.462 -7.677 1.00 96.44 91 GLN A C 1
ATOM 747 O O . GLN A 1 91 ? -9.964 0.577 -8.330 1.00 96.44 91 GLN A O 1
ATOM 752 N N . ARG A 1 92 ? -9.580 -0.552 -6.431 1.00 95.94 92 ARG A N 1
ATOM 753 C CA . ARG A 1 92 ? -9.074 0.590 -5.696 1.00 95.94 92 ARG A CA 1
ATOM 754 C C . ARG A 1 92 ? -7.819 1.179 -6.328 1.00 95.94 92 ARG A C 1
ATOM 756 O O . ARG A 1 92 ? -7.695 2.399 -6.377 1.00 95.94 92 ARG A O 1
ATOM 763 N N . LEU A 1 93 ? -6.902 0.335 -6.801 1.00 96.75 93 LEU A N 1
ATOM 764 C CA . LEU A 1 93 ? -5.684 0.759 -7.495 1.00 96.75 93 LEU A CA 1
ATOM 765 C C . LEU A 1 93 ? -5.996 1.496 -8.802 1.00 96.75 93 LEU A C 1
ATOM 767 O O . LEU A 1 93 ? -5.402 2.543 -9.059 1.00 96.75 93 LEU A O 1
ATOM 771 N N . VAL A 1 94 ? -6.960 1.000 -9.582 1.00 96.31 94 VAL A N 1
ATOM 772 C CA . VAL A 1 94 ? -7.442 1.678 -10.797 1.00 96.31 94 VAL A CA 1
ATOM 773 C C . VAL A 1 94 ? -7.963 3.077 -10.453 1.00 96.31 94 VAL A C 1
ATOM 775 O O . VAL A 1 94 ? -7.495 4.061 -11.028 1.00 96.31 94 VAL A O 1
ATOM 778 N N . GLU A 1 95 ? -8.836 3.190 -9.448 1.00 95.12 95 GLU A N 1
ATOM 779 C CA . GLU A 1 95 ? -9.416 4.469 -9.015 1.00 95.12 95 GLU A CA 1
ATOM 780 C C . GLU A 1 95 ? -8.363 5.486 -8.559 1.00 95.12 95 GLU A C 1
ATOM 782 O O . GLU A 1 95 ? -8.349 6.620 -9.035 1.00 95.12 95 GLU A O 1
ATOM 787 N N . ILE A 1 96 ? -7.467 5.108 -7.639 1.00 95.31 96 ILE A N 1
ATOM 788 C CA . ILE A 1 96 ? -6.474 6.050 -7.087 1.00 95.31 96 ILE A CA 1
ATOM 789 C C . ILE A 1 96 ? -5.378 6.412 -8.086 1.00 95.31 96 ILE A C 1
ATOM 791 O O . ILE A 1 96 ? -4.742 7.454 -7.938 1.00 95.31 96 ILE A O 1
ATOM 795 N N . SER A 1 97 ? -5.181 5.588 -9.118 1.00 94.25 97 SER A N 1
AT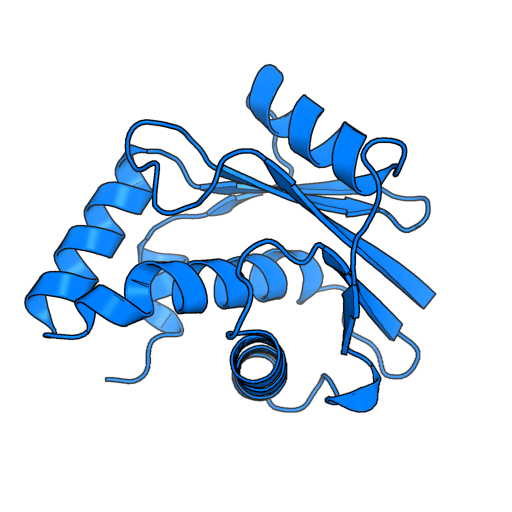OM 796 C CA . SER A 1 97 ? -4.304 5.910 -10.244 1.00 94.25 97 SER A CA 1
ATOM 797 C C . SER A 1 97 ? -4.934 6.873 -11.253 1.00 94.25 97 SER A C 1
ATOM 799 O O . SER A 1 97 ? -4.266 7.247 -12.216 1.00 94.25 97 SER A O 1
ATOM 801 N N . ASN A 1 98 ? -6.197 7.273 -11.053 1.00 93.81 98 ASN A N 1
ATOM 802 C CA . ASN A 1 98 ? -6.996 8.013 -12.026 1.00 93.81 98 ASN A CA 1
ATOM 803 C C . ASN A 1 98 ? -7.038 7.298 -13.390 1.00 93.81 98 ASN A C 1
ATOM 805 O O . ASN A 1 98 ? -6.745 7.899 -14.421 1.00 93.81 98 ASN A O 1
ATOM 809 N N . HIS A 1 99 ? -7.319 5.988 -13.371 1.00 92.50 99 HIS A N 1
ATOM 810 C CA . HIS A 1 99 ? -7.394 5.123 -14.557 1.00 92.50 99 HIS A CA 1
ATOM 811 C C . HIS A 1 99 ? -6.108 5.053 -15.400 1.00 92.50 99 HIS A C 1
ATOM 813 O O . HIS A 1 99 ? -6.137 4.631 -16.553 1.00 92.50 99 HIS A O 1
ATOM 819 N N . LYS A 1 100 ? -4.952 5.427 -14.831 1.00 93.88 100 LYS A N 1
ATOM 820 C CA . LYS A 1 100 ? -3.644 5.166 -15.457 1.00 93.88 100 LYS A CA 1
ATOM 821 C C . LYS A 1 100 ? -3.278 3.681 -15.437 1.00 93.88 100 LYS A C 1
ATOM 823 O O . LYS A 1 100 ? -2.442 3.262 -16.233 1.00 93.88 100 LYS A O 1
ATOM 828 N N . LEU A 1 101 ? -3.865 2.925 -14.509 1.00 94.38 101 LEU A N 1
ATOM 829 C CA . LEU A 1 101 ? -3.819 1.468 -14.463 1.00 94.38 101 LEU A CA 1
ATOM 830 C C . LEU A 1 101 ? -5.131 0.885 -14.973 1.00 94.38 101 LEU A C 1
ATOM 832 O O . LEU A 1 101 ? -6.208 1.370 -14.623 1.00 94.38 101 LEU A O 1
ATOM 836 N N . ASP A 1 102 ? -5.019 -0.205 -15.718 1.00 94.19 102 ASP A N 1
ATOM 837 C CA . ASP A 1 102 ? -6.123 -1.081 -16.073 1.00 94.19 102 ASP A CA 1
ATOM 838 C C . ASP A 1 102 ? -6.196 -2.269 -15.103 1.00 94.19 102 ASP A C 1
ATOM 840 O O . ASP A 1 102 ? -5.195 -2.746 -14.564 1.00 94.19 102 ASP A O 1
ATOM 844 N N . ARG A 1 103 ? -7.405 -2.783 -14.880 1.00 94.88 103 ARG A N 1
ATOM 845 C CA . ARG A 1 103 ? -7.635 -3.936 -14.005 1.00 94.88 103 ARG A CA 1
ATOM 846 C C . ARG A 1 103 ? -6.966 -5.212 -14.534 1.00 94.88 103 ARG A C 1
ATOM 848 O O . ARG A 1 103 ? -6.588 -6.063 -13.727 1.00 94.88 103 ARG A O 1
ATOM 855 N N . SER A 1 104 ? -6.829 -5.342 -15.854 1.00 95.00 104 SER A N 1
ATOM 856 C CA . SER A 1 104 ? -6.165 -6.455 -16.544 1.00 95.00 104 SER A CA 1
ATOM 857 C C . SER A 1 104 ? -4.654 -6.494 -16.302 1.00 95.00 104 SER A C 1
ATOM 859 O O . SER A 1 104 ? -4.083 -7.579 -16.281 1.00 95.00 104 SER A O 1
ATOM 861 N N . GLN A 1 105 ? -4.038 -5.344 -16.010 1.00 95.44 105 GLN A N 1
ATOM 862 C CA . GLN A 1 105 ? -2.610 -5.228 -15.692 1.00 95.44 105 GLN A CA 1
ATOM 863 C C . GLN A 1 105 ? -2.271 -5.680 -14.265 1.00 95.44 105 GLN A C 1
ATOM 865 O O . GLN A 1 105 ? -1.098 -5.748 -13.8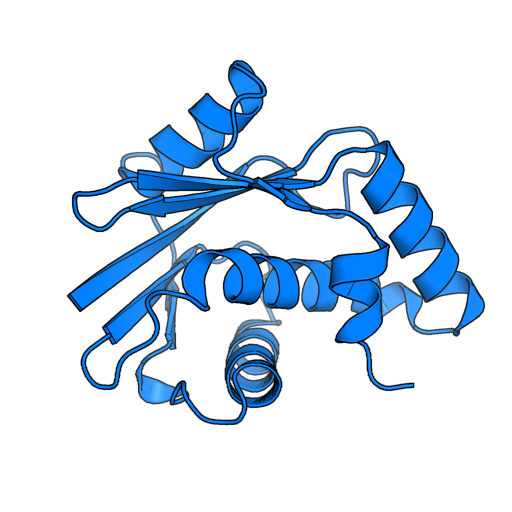98 1.00 95.44 105 GLN A O 1
ATOM 870 N N . ILE A 1 106 ? -3.276 -5.912 -13.412 1.00 97.06 106 ILE A N 1
ATOM 871 C CA . ILE A 1 106 ? -3.084 -6.197 -11.988 1.00 97.06 106 ILE A CA 1
ATOM 872 C C . ILE A 1 106 ? -3.441 -7.653 -11.705 1.00 97.06 106 ILE A C 1
ATOM 874 O O . ILE A 1 106 ? -4.597 -8.071 -11.808 1.00 97.06 106 ILE A O 1
ATOM 878 N N . HIS A 1 107 ? -2.464 -8.411 -11.225 1.00 96.50 107 HIS A N 1
ATOM 879 C CA . HIS A 1 107 ? -2.557 -9.831 -10.907 1.00 96.50 107 HIS A CA 1
ATOM 880 C C . HIS A 1 107 ? -2.307 -10.032 -9.420 1.00 96.50 107 HIS A C 1
ATOM 882 O O . HIS A 1 107 ? -1.280 -9.613 -8.901 1.00 96.50 107 HIS A O 1
ATOM 888 N N . ILE A 1 108 ? -3.240 -10.676 -8.722 1.00 95.50 108 ILE A N 1
ATOM 889 C CA . ILE A 1 108 ? -3.065 -11.025 -7.308 1.00 95.50 108 ILE A CA 1
ATOM 890 C C . ILE A 1 108 ? -2.841 -12.527 -7.245 1.00 95.50 108 ILE A C 1
ATOM 892 O O . ILE A 1 108 ? -3.716 -13.310 -7.619 1.00 95.50 108 ILE A O 1
ATOM 896 N N . THR A 1 109 ? -1.642 -12.914 -6.830 1.00 91.69 109 THR A N 1
ATOM 897 C CA . THR A 1 109 ? -1.152 -14.292 -6.895 1.00 91.69 109 THR A CA 1
ATOM 898 C C . THR A 1 109 ? -0.312 -14.615 -5.665 1.00 91.69 109 THR A C 1
ATOM 900 O O . THR A 1 109 ? 0.005 -13.727 -4.887 1.00 91.69 109 THR A O 1
ATOM 903 N N . GLN A 1 110 ? 0.045 -15.880 -5.464 1.00 85.44 110 GLN A N 1
ATOM 904 C CA . GLN A 1 110 ? 1.011 -16.260 -4.435 1.00 85.44 110 GLN A CA 1
ATOM 905 C C . GLN A 1 110 ? 2.428 -16.066 -4.979 1.00 85.44 110 GLN A C 1
ATOM 907 O O . GLN A 1 110 ? 2.899 -16.835 -5.818 1.00 85.44 110 GLN A O 1
ATOM 912 N N . ILE A 1 111 ? 3.113 -15.034 -4.501 1.00 78.00 111 ILE A N 1
ATOM 913 C CA . ILE A 1 111 ? 4.511 -14.762 -4.811 1.00 78.00 111 ILE A CA 1
ATOM 914 C C . ILE A 1 111 ? 5.346 -15.480 -3.750 1.00 78.00 111 ILE A C 1
ATOM 916 O O . ILE A 1 111 ? 5.388 -15.111 -2.582 1.00 78.00 111 ILE A O 1
ATOM 920 N N . GLY A 1 112 ? 6.001 -16.573 -4.140 1.00 69.38 112 GLY A N 1
ATOM 921 C CA . GLY A 1 112 ? 6.764 -17.390 -3.198 1.00 69.38 112 GLY A CA 1
ATOM 922 C C . GLY A 1 112 ? 7.912 -16.626 -2.517 1.00 69.38 112 GLY A C 1
ATOM 923 O O . GLY A 1 112 ? 8.549 -15.762 -3.117 1.00 69.38 112 GLY A O 1
ATOM 924 N N . LYS A 1 113 ? 8.274 -17.049 -1.296 1.00 65.19 113 LYS A N 1
ATOM 925 C CA . LYS A 1 113 ? 9.330 -16.464 -0.429 1.00 65.19 113 LYS A CA 1
ATOM 926 C C . LYS A 1 113 ? 10.732 -16.347 -1.057 1.00 65.19 113 LYS A C 1
ATOM 928 O O . LYS A 1 113 ? 11.639 -15.769 -0.463 1.00 65.19 113 LYS A O 1
ATOM 933 N N . LYS A 1 114 ? 10.955 -16.941 -2.232 1.00 68.06 114 LYS A N 1
ATOM 934 C CA . LYS A 1 114 ? 12.223 -16.859 -2.974 1.00 68.06 114 LYS A CA 1
ATOM 935 C C . LYS A 1 114 ? 12.283 -15.657 -3.928 1.00 68.06 114 LYS A C 1
ATOM 937 O O . LYS A 1 114 ? 13.363 -15.399 -4.464 1.00 68.06 114 LYS A O 1
ATOM 942 N N . SER A 1 115 ? 11.176 -14.935 -4.132 1.00 67.44 115 SER A N 1
ATOM 943 C CA . SER A 1 115 ? 11.122 -13.784 -5.038 1.00 67.44 115 SER A CA 1
ATOM 944 C C . SER A 1 115 ? 12.055 -12.655 -4.584 1.00 67.44 115 SER A C 1
ATOM 946 O O . SER A 1 115 ? 12.388 -12.504 -3.402 1.00 67.44 115 SER A O 1
ATOM 948 N N . ARG A 1 116 ? 12.509 -11.837 -5.538 1.00 73.69 116 ARG A N 1
ATOM 949 C CA . ARG A 1 116 ? 13.362 -10.674 -5.239 1.00 73.69 116 ARG A CA 1
ATOM 950 C C . ARG A 1 116 ? 12.599 -9.605 -4.453 1.00 73.69 116 ARG A C 1
ATOM 952 O O . ARG A 1 116 ? 13.168 -9.011 -3.538 1.00 73.69 116 ARG A O 1
ATOM 959 N N . ALA A 1 117 ? 11.311 -9.429 -4.755 1.00 66.81 117 ALA A N 1
ATOM 960 C CA . ALA A 1 117 ? 10.423 -8.525 -4.028 1.00 66.81 117 ALA A CA 1
ATOM 961 C C . ALA A 1 117 ? 10.337 -8.898 -2.538 1.00 66.81 117 ALA A C 1
ATOM 963 O O . ALA A 1 117 ? 10.536 -8.028 -1.687 1.00 66.81 117 ALA A O 1
ATOM 964 N N . HIS A 1 118 ? 10.186 -10.193 -2.226 1.00 70.94 118 HIS A N 1
ATOM 965 C CA . HIS A 1 118 ? 10.188 -10.700 -0.852 1.00 70.94 118 HIS A CA 1
ATOM 966 C C . HIS A 1 118 ? 11.471 -10.330 -0.106 1.00 70.94 118 HIS A C 1
ATOM 968 O O . HIS A 1 118 ? 11.445 -9.749 0.982 1.00 70.94 118 HIS A O 1
ATOM 974 N N . LYS A 1 119 ? 12.625 -10.613 -0.724 1.00 74.12 119 LYS A N 1
ATOM 975 C CA . LYS A 1 119 ? 13.940 -10.315 -0.139 1.00 74.12 119 LYS A CA 1
ATOM 976 C C . LYS A 1 119 ? 14.116 -8.820 0.134 1.00 74.12 119 LYS A C 1
ATOM 978 O O . LYS A 1 119 ? 14.633 -8.464 1.194 1.00 74.12 119 LYS A O 1
ATOM 983 N N . LYS A 1 120 ? 13.674 -7.940 -0.776 1.00 75.81 120 LYS A N 1
ATOM 984 C CA . LYS A 1 120 ? 13.737 -6.482 -0.577 1.00 75.81 120 LYS A CA 1
ATOM 985 C C . LYS A 1 120 ? 12.802 -6.031 0.544 1.00 75.81 120 LYS A C 1
ATOM 987 O O . LYS A 1 120 ? 13.265 -5.313 1.425 1.00 75.81 120 LYS A O 1
ATOM 992 N N . ALA A 1 121 ? 11.542 -6.472 0.561 1.00 63.62 121 ALA A N 1
ATOM 993 C CA . ALA A 1 121 ? 10.591 -6.119 1.618 1.00 63.62 121 ALA A CA 1
ATOM 994 C C . ALA A 1 121 ? 11.105 -6.548 3.003 1.00 63.62 121 ALA A C 1
ATOM 996 O O . ALA A 1 121 ? 11.074 -5.767 3.959 1.00 63.62 121 ALA A O 1
ATOM 997 N N . HIS A 1 122 ? 11.655 -7.763 3.098 1.00 72.69 122 HIS A N 1
ATOM 998 C CA . HIS A 1 122 ? 12.275 -8.260 4.320 1.00 72.69 122 HIS A CA 1
ATOM 999 C C . HIS A 1 122 ? 13.502 -7.427 4.718 1.00 72.69 122 HIS A C 1
ATOM 1001 O O . HIS A 1 122 ? 13.587 -6.974 5.857 1.00 72.69 122 HIS A O 1
ATOM 1007 N N . ARG A 1 123 ? 14.429 -7.156 3.786 1.00 74.00 123 ARG A N 1
ATOM 1008 C CA . ARG A 1 123 ? 15.631 -6.351 4.058 1.00 74.00 123 ARG A CA 1
ATOM 1009 C C . ARG A 1 123 ? 15.284 -4.939 4.520 1.00 74.00 123 ARG A C 1
ATOM 1011 O O . ARG A 1 123 ? 15.803 -4.525 5.549 1.00 74.00 123 ARG A O 1
ATOM 1018 N N . SER A 1 124 ? 14.404 -4.233 3.807 1.00 69.50 124 SER A N 1
ATOM 1019 C CA . SER A 1 124 ? 13.985 -2.869 4.158 1.00 69.50 124 SER A CA 1
ATOM 1020 C C . SER A 1 124 ? 13.364 -2.800 5.552 1.00 69.50 124 SER A C 1
ATOM 1022 O O . SER A 1 124 ? 13.562 -1.834 6.287 1.00 69.50 124 SER A O 1
ATOM 1024 N N . MET A 1 125 ? 12.659 -3.857 5.964 1.00 68.88 125 MET A N 1
ATOM 1025 C CA . MET A 1 125 ? 12.178 -3.989 7.334 1.00 68.88 125 MET A CA 1
ATOM 1026 C C . MET A 1 125 ? 13.329 -4.192 8.329 1.00 68.88 125 MET A C 1
ATOM 1028 O O . MET A 1 125 ? 13.388 -3.480 9.332 1.00 68.88 125 MET A O 1
ATOM 1032 N N . THR A 1 126 ? 14.220 -5.158 8.085 1.00 64.62 126 THR A N 1
ATOM 1033 C CA . THR A 1 126 ? 15.304 -5.514 9.015 1.00 64.62 126 THR A CA 1
ATOM 1034 C C . THR A 1 126 ? 16.289 -4.366 9.219 1.00 64.62 126 THR A C 1
ATOM 1036 O O . THR A 1 126 ? 16.685 -4.095 10.348 1.00 64.62 126 THR A O 1
ATOM 1039 N N . THR A 1 127 ? 16.654 -3.658 8.150 1.00 71.00 127 THR A N 1
ATOM 1040 C CA . THR A 1 127 ? 17.604 -2.538 8.209 1.00 71.00 127 THR A CA 1
ATOM 1041 C C . THR A 1 127 ? 16.937 -1.202 8.522 1.00 71.00 127 THR A C 1
ATOM 1043 O O . THR A 1 127 ? 17.634 -0.217 8.739 1.00 71.00 127 THR A O 1
ATOM 1046 N N . ARG A 1 128 ? 15.595 -1.146 8.510 1.00 67.00 128 ARG A N 1
ATOM 1047 C CA . ARG A 1 128 ? 14.793 0.092 8.535 1.00 67.00 128 ARG A CA 1
ATOM 1048 C C . ARG A 1 128 ? 15.143 1.083 7.418 1.00 67.00 128 ARG A C 1
ATOM 1050 O O . ARG A 1 128 ? 14.771 2.250 7.498 1.00 67.00 128 ARG A O 1
ATOM 1057 N N . TYR A 1 129 ? 15.839 0.625 6.381 1.00 73.00 129 TYR A N 1
ATOM 1058 C CA . TYR A 1 129 ? 16.149 1.427 5.210 1.00 73.00 129 TYR A CA 1
ATOM 1059 C C . TYR A 1 129 ? 15.016 1.297 4.198 1.00 73.00 129 TYR A C 1
ATOM 1061 O O . TYR A 1 129 ? 14.617 0.195 3.828 1.00 73.00 129 TYR A O 1
ATOM 1069 N N . SER A 1 130 ? 14.522 2.428 3.720 1.00 72.75 130 SER A N 1
ATOM 1070 C CA . SER A 1 130 ? 13.499 2.484 2.685 1.00 72.75 130 SER A CA 1
ATOM 1071 C C . SER A 1 130 ? 13.787 3.636 1.753 1.00 72.75 130 SER A C 1
ATOM 1073 O O . SER A 1 130 ? 14.249 4.681 2.206 1.00 72.75 130 SER A O 1
ATOM 1075 N N . ASP A 1 131 ? 13.401 3.486 0.496 1.00 81.38 131 ASP A N 1
ATOM 1076 C CA . ASP A 1 131 ? 13.489 4.560 -0.487 1.00 81.38 131 ASP A CA 1
ATOM 1077 C C . ASP A 1 131 ? 12.508 5.697 -0.144 1.00 81.38 131 ASP A C 1
ATOM 1079 O O . ASP A 1 131 ? 12.733 6.850 -0.506 1.00 81.38 131 ASP A O 1
ATOM 1083 N N . LYS A 1 132 ? 11.426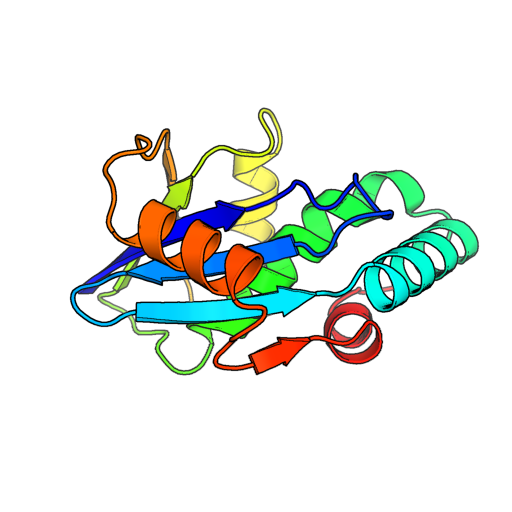 5.391 0.592 1.00 86.44 132 LYS A N 1
ATOM 1084 C CA . LYS A 1 132 ? 10.502 6.392 1.138 1.00 86.44 132 LYS A CA 1
ATOM 1085 C C . LYS A 1 132 ? 9.781 5.918 2.405 1.00 86.44 132 LYS A C 1
ATOM 1087 O O . LYS A 1 132 ? 9.204 4.832 2.439 1.00 86.44 132 LYS A O 1
ATOM 1092 N N . GLN A 1 133 ? 9.703 6.784 3.412 1.00 89.25 133 GLN A N 1
ATOM 1093 C CA . GLN A 1 133 ? 8.802 6.610 4.553 1.00 89.25 133 GLN A CA 1
ATOM 1094 C C . GLN A 1 133 ? 7.459 7.300 4.275 1.00 89.25 133 GLN A C 1
ATOM 1096 O O . GLN A 1 133 ? 7.429 8.445 3.829 1.00 89.25 133 GLN A O 1
ATOM 1101 N N . VAL A 1 134 ? 6.352 6.601 4.530 1.00 91.12 134 VAL A N 1
ATOM 1102 C CA . VAL A 1 134 ? 4.983 7.088 4.307 1.00 91.12 134 VAL A CA 1
ATOM 1103 C C . VAL A 1 134 ? 4.315 7.417 5.640 1.00 91.12 134 VAL A C 1
ATOM 1105 O O . VAL A 1 134 ? 4.350 6.615 6.579 1.00 91.12 134 VAL A O 1
ATOM 1108 N N . GLY A 1 135 ? 3.706 8.600 5.714 1.00 90.75 135 GLY A N 1
ATOM 1109 C CA . GLY A 1 135 ? 2.937 9.077 6.857 1.00 90.75 135 GLY A CA 1
ATOM 1110 C C . GLY A 1 135 ? 1.435 8.820 6.729 1.00 90.75 135 GLY A C 1
ATOM 1111 O O . GLY A 1 135 ? 0.903 8.555 5.653 1.00 90.75 135 GLY A O 1
ATOM 1112 N N . ALA A 1 136 ? 0.712 8.963 7.838 1.00 92.00 136 ALA A N 1
ATOM 1113 C CA . ALA A 1 136 ? -0.741 8.847 7.870 1.00 92.00 136 ALA A CA 1
ATOM 1114 C C . ALA A 1 136 ? -1.418 9.870 6.944 1.00 92.00 136 ALA A C 1
ATOM 1116 O O . ALA A 1 136 ? -2.377 9.535 6.254 1.00 92.00 136 ALA A O 1
ATOM 1117 N N . LYS A 1 137 ? -0.891 11.100 6.878 1.00 92.12 137 LYS A N 1
ATOM 1118 C CA . LYS A 1 137 ? -1.417 12.166 6.007 1.00 92.12 137 LYS A CA 1
ATOM 1119 C C . LYS A 1 137 ? -1.379 11.782 4.526 1.00 92.12 137 LYS A C 1
ATOM 1121 O O . LYS A 1 137 ? -2.357 12.023 3.825 1.00 92.12 137 LYS A O 1
ATOM 1126 N N . ASP A 1 138 ? -0.300 11.128 4.086 1.00 90.25 138 ASP A N 1
ATOM 1127 C CA . ASP A 1 138 ? -0.151 10.664 2.701 1.00 90.25 138 ASP A CA 1
ATOM 1128 C C . ASP A 1 138 ? -1.247 9.672 2.311 1.00 90.25 138 ASP A C 1
ATOM 1130 O O . ASP A 1 138 ? -1.632 9.611 1.151 1.00 90.25 138 ASP A O 1
ATOM 1134 N N . ILE A 1 139 ? -1.744 8.886 3.271 1.00 90.62 139 ILE A N 1
ATOM 1135 C CA . ILE A 1 139 ? -2.783 7.880 3.036 1.00 90.62 139 ILE A CA 1
ATOM 1136 C C . ILE A 1 139 ? -4.178 8.483 3.172 1.00 90.62 139 ILE A C 1
ATOM 1138 O O . ILE A 1 139 ? -5.049 8.177 2.358 1.00 90.62 139 ILE A O 1
ATOM 1142 N N . ILE A 1 140 ? -4.386 9.355 4.163 1.00 90.81 140 ILE A N 1
ATOM 1143 C CA . ILE A 1 140 ? -5.674 10.019 4.401 1.00 90.81 140 ILE A CA 1
ATOM 1144 C C . ILE A 1 140 ? -6.117 10.815 3.173 1.00 90.81 140 ILE A C 1
ATOM 1146 O O . ILE A 1 140 ? -7.287 10.742 2.818 1.00 90.81 140 ILE A O 1
ATOM 1150 N N . GLY A 1 141 ? -5.190 11.464 2.459 1.00 88.38 141 GLY A N 1
ATOM 1151 C CA . GLY A 1 141 ? -5.504 12.199 1.227 1.00 88.38 141 GLY A CA 1
ATOM 1152 C C . GLY A 1 141 ? -6.141 11.356 0.113 1.00 88.38 141 GLY A C 1
ATOM 1153 O O . GLY A 1 141 ? -6.765 11.911 -0.786 1.00 88.38 141 GLY A O 1
ATOM 1154 N N . PHE A 1 142 ? -6.035 10.024 0.169 1.00 86.00 142 PHE A N 1
ATOM 1155 C CA . PHE A 1 142 ? -6.696 9.135 -0.787 1.00 86.00 142 PHE A CA 1
ATOM 1156 C C . PHE A 1 142 ? -8.043 8.610 -0.286 1.00 86.00 142 PHE A C 1
ATOM 1158 O O . PHE A 1 142 ? -8.820 8.098 -1.089 1.00 86.00 142 PHE A O 1
ATOM 1165 N N . ILE A 1 143 ? -8.355 8.699 1.007 1.00 82.94 143 ILE A N 1
ATOM 1166 C CA . ILE A 1 143 ? -9.612 8.183 1.559 1.00 82.94 143 ILE A CA 1
ATOM 1167 C C . ILE A 1 143 ? -10.731 9.168 1.201 1.00 82.94 143 ILE A C 1
ATOM 1169 O O . ILE A 1 143 ? -10.776 10.274 1.727 1.00 82.94 143 ILE A O 1
ATOM 1173 N N . LYS A 1 144 ? -11.652 8.769 0.314 1.00 66.81 144 LYS A N 1
ATOM 1174 C CA . LYS A 1 144 ? -12.875 9.546 0.069 1.00 66.81 144 LYS A CA 1
ATOM 1175 C C . LYS A 1 144 ? -13.787 9.433 1.301 1.00 66.81 144 LYS A C 1
ATOM 1177 O O . LYS A 1 144 ? -14.056 8.316 1.773 1.00 66.81 144 LYS A O 1
ATOM 1182 N N . HIS A 1 145 ? -14.188 10.580 1.843 1.00 55.16 145 HIS A N 1
ATOM 1183 C CA . HIS A 1 145 ? -15.161 10.672 2.931 1.00 55.16 145 HIS A CA 1
ATOM 1184 C C . HIS A 1 145 ? -16.534 10.228 2.440 1.00 55.16 145 HIS A C 1
ATOM 1186 O O . HIS A 1 145 ? -16.921 10.656 1.335 1.00 55.16 145 HIS A O 1
#

Sequence (145 aa):
MRIEIDQSNKIEKTSRLTAIAYSNGVDKSIIITSKEKKLLQKHFRAIGKNKLFVILTFSTLIYLLIKDIINKNMEIYIDREYPGYDSFIKQRLVEISNHKLDRSQIHITQIGKKSRAHKKAHRSMTTRYSDKQVGAKDIIGFIKH

Radius of gyration: 14.11 Å; chains: 1; bounding box: 34×30×38 Å

pLDDT: mean 89.12, std 9.84, range [55.16, 97.38]

Secondary structure (DSSP, 8-state):
-EEEEEEES-TT-TTS-EEEEEESSSEEEEEE-HHHHHHHHHHHHHTT-GGGHHHHHHHHHHHHHHTTT--TT-EEEEE--STT-HHHHHHHHHHHTTTSS-GGGEEEE---TTSHHHHHHHHHHHH---SEEE-HHHHHTT---

Foldseek 3Di:
DEKEKEKDDALVPLQAKIKIWIDDPDIAIEIEGSVQSVVLCVVCVVVVNNVCSRLLVVLLRVCVRCLVPQAPPYAYEYEQPDPPCLVVSLVLNCVLSVNSDDSVSYHYYHDDCVDPRNVRNVVCRVVVDGPYYDGNVSSVVSDDD